Protein AF-A0A0G0D4J1-F1 (afdb_monomer_lite)

Sequence (153 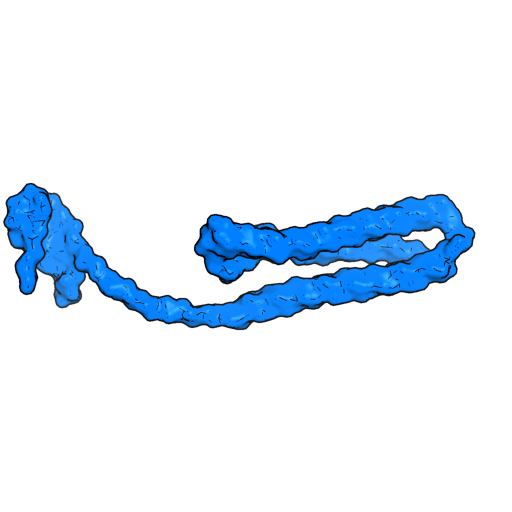aa):
MKVICPKDGEIMHPVDTSQQNYQCFICHSSWSRPQPEKNQKTQYKIGSLHKYTSFVFVVVLSSIFLLSVQMGGLSSFADTQTVEKSIKLSALIVWWLVFMLLFSLPISIYYQMVIKKRSVAHAIKTPWAIGVPLTVIILELLNVLLIFPIIKL

Structure (mmCIF, N/CA/C/O backbone):
data_AF-A0A0G0D4J1-F1
#
_entry.id   AF-A0A0G0D4J1-F1
#
loop_
_atom_site.group_PDB
_atom_site.id
_atom_site.type_symbol
_atom_site.label_atom_id
_atom_site.label_alt_id
_atom_site.label_comp_id
_atom_site.label_asym_id
_atom_site.label_entity_id
_atom_site.label_seq_id
_atom_site.pdbx_PDB_ins_code
_atom_site.Cartn_x
_atom_site.Cartn_y
_atom_site.Cartn_z
_atom_site.occupancy
_atom_site.B_iso_or_equiv
_atom_site.auth_seq_id
_atom_site.auth_comp_id
_atom_site.auth_asym_id
_atom_site.auth_atom_id
_atom_site.pdbx_PDB_model_num
ATOM 1 N N . MET A 1 1 ? -39.880 6.846 40.863 1.00 61.59 1 MET A N 1
ATOM 2 C CA . MET A 1 1 ? -38.569 7.047 41.525 1.00 61.59 1 MET A CA 1
ATOM 3 C C . MET A 1 1 ? -38.335 8.544 41.656 1.00 61.59 1 MET A C 1
ATOM 5 O O . MET A 1 1 ? -38.550 9.236 40.671 1.00 61.59 1 MET A O 1
ATOM 9 N N . LYS A 1 2 ? -37.972 9.041 42.845 1.00 73.50 2 LYS A N 1
ATOM 10 C CA . LYS A 1 2 ? -37.597 10.450 43.061 1.00 73.50 2 LYS A CA 1
ATOM 11 C C . LYS A 1 2 ? -36.078 10.571 42.872 1.00 73.50 2 LYS A C 1
ATOM 13 O O . LYS A 1 2 ? -35.356 9.745 43.422 1.00 73.50 2 LYS A O 1
ATOM 18 N N . VAL A 1 3 ? -35.613 11.525 42.066 1.00 76.00 3 VAL A N 1
ATOM 19 C CA . VAL A 1 3 ? -34.177 11.797 41.863 1.00 76.00 3 VAL A CA 1
ATOM 20 C C . VAL A 1 3 ? -33.755 12.835 42.897 1.00 76.00 3 VAL A C 1
ATOM 22 O O . VAL A 1 3 ? -34.417 13.861 43.018 1.00 76.00 3 VAL A O 1
ATOM 25 N N . ILE A 1 4 ? -32.701 12.552 43.660 1.00 82.75 4 ILE A N 1
ATOM 26 C CA . ILE A 1 4 ? -32.228 13.407 44.755 1.00 82.75 4 ILE A CA 1
ATOM 27 C C . ILE A 1 4 ? -30.893 14.032 44.353 1.00 82.75 4 ILE A C 1
ATOM 29 O O . ILE A 1 4 ? -30.017 13.342 43.827 1.00 82.75 4 ILE A O 1
ATOM 33 N N . CYS A 1 5 ? -30.738 15.332 44.592 1.00 80.12 5 CYS A N 1
ATOM 34 C CA . CYS A 1 5 ? -29.502 16.048 44.327 1.00 80.12 5 CYS A CA 1
ATOM 35 C C . CYS A 1 5 ? -28.407 15.583 45.305 1.00 80.12 5 CYS A C 1
ATOM 37 O O . CYS A 1 5 ? -28.611 15.652 46.516 1.00 80.12 5 CYS A O 1
ATOM 39 N N . PRO A 1 6 ? -27.220 15.169 44.825 1.00 80.00 6 PRO A N 1
ATOM 40 C CA . PRO A 1 6 ? -26.145 14.695 45.698 1.00 80.00 6 PRO A CA 1
ATOM 41 C C . PRO A 1 6 ? -25.486 15.806 46.526 1.00 80.00 6 PRO A C 1
ATOM 43 O O . PRO A 1 6 ? -24.740 15.501 47.450 1.00 80.00 6 PRO A O 1
ATOM 46 N N . LYS A 1 7 ? -25.715 17.081 46.182 1.00 79.06 7 LYS A N 1
ATOM 47 C CA . LYS A 1 7 ? -25.130 18.226 46.893 1.00 79.06 7 LYS A CA 1
ATOM 48 C C . LYS A 1 7 ? -25.985 18.675 48.072 1.00 79.06 7 LYS A C 1
ATOM 50 O O . LYS A 1 7 ? -25.461 18.830 49.165 1.00 79.06 7 LYS A O 1
ATOM 55 N N . ASP A 1 8 ? -27.286 18.832 47.839 1.00 83.31 8 ASP A N 1
ATOM 56 C CA . ASP A 1 8 ? -28.178 19.488 48.804 1.00 83.31 8 ASP A CA 1
ATOM 57 C C . ASP A 1 8 ? -29.247 18.542 49.371 1.00 83.31 8 ASP A C 1
ATOM 59 O O . ASP A 1 8 ? -30.004 18.928 50.252 1.00 83.31 8 ASP A O 1
ATOM 63 N N . GLY A 1 9 ? -29.355 17.307 48.864 1.00 81.12 9 GLY A N 1
ATOM 64 C CA . GLY A 1 9 ? -30.360 16.337 49.319 1.00 81.12 9 GLY A CA 1
ATOM 65 C C . GLY A 1 9 ? -31.794 16.629 48.859 1.00 81.12 9 GLY A C 1
ATOM 66 O O . GLY A 1 9 ? -32.706 15.875 49.193 1.00 81.12 9 GLY A O 1
ATOM 67 N N . GLU A 1 10 ? -31.998 17.681 48.065 1.00 83.62 10 GLU A N 1
ATOM 68 C CA . GLU A 1 10 ? -33.307 18.077 47.546 1.00 83.62 10 GLU A CA 1
ATOM 69 C C . GLU A 1 10 ? -33.777 17.251 46.346 1.00 83.62 10 GLU A C 1
ATOM 71 O O . GLU A 1 10 ? -32.981 16.679 45.591 1.00 83.62 10 GLU A O 1
ATOM 76 N N . ILE A 1 11 ? -35.096 17.215 46.139 1.00 84.12 11 ILE A N 1
ATOM 77 C CA . ILE A 1 11 ? -35.706 16.499 45.012 1.00 84.12 11 ILE A CA 1
ATOM 78 C C . ILE A 1 11 ? -35.459 17.289 43.718 1.00 84.12 11 ILE A C 1
ATOM 80 O O . ILE A 1 11 ? -35.837 18.451 43.595 1.00 84.12 11 ILE A O 1
ATOM 84 N N . MET A 1 12 ? -34.844 16.649 42.722 1.00 83.44 12 MET A N 1
ATOM 85 C CA . MET A 1 12 ? -34.603 17.262 41.415 1.00 83.44 12 MET A CA 1
ATOM 86 C C . MET A 1 12 ? -35.857 17.193 40.539 1.00 83.44 12 MET A C 1
ATOM 88 O O . MET A 1 12 ? -36.529 16.157 40.468 1.00 83.44 12 MET A O 1
ATOM 92 N N . HIS A 1 13 ? -36.136 18.278 39.818 1.00 82.19 13 HIS A N 1
ATOM 93 C CA . HIS A 1 13 ? -37.297 18.387 38.938 1.00 82.19 13 HIS A CA 1
ATOM 94 C C . HIS A 1 13 ? -36.912 18.122 37.477 1.00 82.19 13 HIS A C 1
ATOM 96 O O . HIS A 1 13 ? -35.834 18.541 37.050 1.00 82.19 13 HIS A O 1
ATOM 102 N N . PRO A 1 14 ? -37.753 17.414 36.699 1.00 81.94 14 PRO A N 1
ATOM 103 C CA . PRO A 1 14 ? -37.494 17.192 35.283 1.00 81.94 14 PRO A CA 1
ATOM 104 C C . PRO A 1 14 ? -37.592 18.514 34.515 1.00 81.94 14 PRO A C 1
ATOM 106 O O . PRO A 1 14 ? -38.555 19.258 34.683 1.00 81.94 14 PRO A O 1
ATOM 109 N N . VAL A 1 15 ? -36.598 18.786 33.671 1.00 79.12 15 VAL A N 1
ATOM 110 C CA . VAL A 1 15 ? -36.546 19.995 32.830 1.00 79.12 15 VAL A CA 1
ATOM 111 C C . VAL A 1 15 ? -37.326 19.792 31.531 1.00 79.12 15 VAL A C 1
ATOM 113 O O . VAL A 1 15 ? -37.958 20.717 31.035 1.00 79.12 15 VAL A O 1
ATOM 116 N N . ASP A 1 16 ? -37.337 18.559 31.021 1.00 74.31 16 ASP A N 1
ATOM 117 C CA . ASP A 1 16 ? -37.975 18.201 29.757 1.00 74.31 16 ASP A CA 1
ATOM 118 C C . ASP A 1 16 ? -39.086 17.165 29.960 1.00 74.31 16 ASP A C 1
ATOM 120 O O . ASP A 1 16 ? -38.998 16.275 30.815 1.00 74.31 16 ASP A O 1
ATOM 124 N N . THR A 1 17 ? -40.098 17.199 29.088 1.00 67.25 17 THR A N 1
ATOM 125 C CA . THR A 1 17 ? -41.172 16.187 29.004 1.00 67.25 17 THR A CA 1
ATOM 126 C C . THR A 1 17 ? -40.651 14.768 28.769 1.00 67.25 17 THR A C 1
ATOM 128 O O . THR A 1 17 ? -41.339 13.798 29.079 1.00 67.25 17 THR A O 1
ATOM 131 N N . SER A 1 18 ? -39.417 14.632 28.276 1.00 66.44 18 SER A N 1
ATOM 132 C CA . SER A 1 18 ? -38.724 13.353 28.108 1.00 66.44 18 SER A CA 1
ATOM 133 C C . SER A 1 18 ? -38.296 12.700 29.432 1.00 66.44 18 SER A C 1
ATOM 135 O O . SER A 1 18 ? -37.894 11.537 29.418 1.00 66.44 18 SER A O 1
ATOM 137 N N . GLN A 1 19 ? -38.356 13.423 30.563 1.00 71.44 19 GLN A N 1
ATOM 138 C CA . GLN A 1 19 ? -37.871 12.990 31.885 1.00 71.44 19 GLN A CA 1
ATOM 139 C C . GLN A 1 19 ? -36.420 12.462 31.872 1.00 71.44 19 GLN A C 1
ATOM 141 O O . GLN A 1 19 ? -36.042 11.626 32.694 1.00 71.44 19 GLN A O 1
ATOM 146 N N . GLN A 1 20 ? -35.595 12.913 30.920 1.00 75.44 20 GLN A N 1
ATOM 147 C CA . GLN A 1 20 ? -34.190 12.497 30.816 1.00 75.44 20 GLN A CA 1
ATOM 148 C C . GLN A 1 20 ? -33.245 13.439 31.559 1.00 75.44 20 GLN A C 1
ATOM 150 O O . GLN A 1 20 ? -32.222 12.987 32.070 1.00 75.44 20 GLN A O 1
ATOM 155 N N . ASN A 1 21 ? -33.615 14.715 31.650 1.00 80.69 21 ASN A N 1
ATOM 156 C CA . ASN A 1 21 ? -32.832 15.763 32.286 1.00 80.69 21 ASN A CA 1
ATOM 157 C C . ASN A 1 21 ? -33.548 16.253 33.539 1.00 80.69 21 ASN A C 1
ATOM 159 O O . ASN A 1 21 ? -34.729 16.602 33.488 1.00 80.69 21 ASN A O 1
ATOM 163 N N . TYR A 1 22 ? -32.819 16.297 34.646 1.00 82.44 22 TYR A N 1
ATOM 164 C CA . TYR A 1 22 ? -33.284 16.793 35.931 1.00 82.44 22 TYR A CA 1
ATOM 165 C C . TYR A 1 22 ? -32.403 17.954 36.373 1.00 82.44 22 TYR A C 1
ATOM 167 O O . TYR A 1 22 ? -31.186 17.921 36.180 1.00 82.44 22 TYR A O 1
ATOM 175 N N . GLN A 1 23 ? -33.003 18.961 36.994 1.00 83.88 23 GLN A N 1
ATOM 176 C CA . GLN A 1 23 ? -32.283 20.100 37.546 1.00 83.88 23 GLN A CA 1
ATOM 177 C C . GLN A 1 23 ? -32.671 20.314 39.008 1.00 83.88 23 GLN A C 1
ATOM 179 O O . GLN A 1 23 ? -33.839 20.196 39.388 1.00 83.88 23 GLN A O 1
ATOM 184 N N . CYS A 1 24 ? -31.670 20.594 39.841 1.00 82.69 24 CYS A N 1
ATOM 185 C CA . CYS A 1 24 ? -31.889 21.026 41.216 1.00 82.69 24 CYS A CA 1
ATOM 186 C C . CYS A 1 24 ? -32.275 22.509 41.229 1.00 82.69 24 CYS A C 1
ATOM 188 O O . CYS A 1 24 ? -31.611 23.316 40.583 1.00 82.69 24 CYS A O 1
ATOM 190 N N . PHE A 1 25 ? -33.312 22.877 41.980 1.00 80.12 25 PHE A N 1
ATOM 191 C CA . PHE A 1 25 ? -33.742 24.273 42.091 1.00 80.12 25 PHE A CA 1
ATOM 192 C C . PHE A 1 25 ? -32.773 25.131 42.923 1.00 80.12 25 PHE A C 1
ATOM 194 O O . PHE A 1 25 ? -32.639 26.317 42.657 1.00 80.12 25 PHE A O 1
ATOM 201 N N . ILE A 1 26 ? -32.072 24.533 43.897 1.00 80.81 26 ILE A N 1
ATOM 202 C CA . ILE A 1 26 ? -31.188 25.262 44.821 1.00 80.81 26 ILE A CA 1
ATOM 203 C C . ILE A 1 26 ? -29.811 25.508 44.198 1.00 80.81 26 ILE A C 1
ATOM 205 O O . ILE A 1 26 ? -29.399 26.649 44.019 1.00 80.81 26 ILE A O 1
ATOM 209 N N . CYS A 1 27 ? -29.083 24.447 43.842 1.00 83.06 27 CYS A N 1
ATOM 210 C CA . CYS A 1 27 ? -27.725 24.586 43.308 1.00 83.06 27 CYS A CA 1
ATOM 211 C C . CYS A 1 27 ? -27.650 24.668 41.779 1.00 83.06 27 CYS A C 1
ATOM 213 O O . CYS A 1 27 ? -26.547 24.679 41.230 1.00 83.06 27 CYS A O 1
ATOM 215 N N . HIS A 1 28 ? -28.790 24.640 41.081 1.00 81.56 28 HIS A N 1
ATOM 216 C CA . HIS A 1 28 ? -28.881 24.613 39.615 1.00 81.56 28 HIS A CA 1
ATOM 217 C C . HIS A 1 28 ? -28.112 23.477 38.924 1.00 81.56 28 HIS A C 1
ATOM 219 O O . HIS A 1 28 ? -27.972 23.487 37.700 1.00 81.56 28 HIS A O 1
ATOM 225 N N . SER A 1 29 ? -27.644 22.472 39.673 1.00 79.19 29 SER A N 1
ATOM 226 C CA . SER A 1 29 ? -26.944 21.327 39.098 1.00 79.19 29 SER A CA 1
ATOM 227 C C . SER A 1 29 ? -27.882 20.517 38.208 1.00 79.19 29 SER A C 1
ATOM 229 O O . SER A 1 29 ? -29.028 20.241 38.575 1.00 79.19 29 SER A O 1
ATOM 231 N N . SER A 1 30 ? -27.389 20.150 37.028 1.00 79.94 30 SER A N 1
ATOM 232 C CA . SER A 1 30 ? -28.092 19.289 36.089 1.00 79.94 30 SER A CA 1
ATOM 233 C C . SER A 1 30 ? -27.592 17.854 36.211 1.00 79.94 30 SER A C 1
ATOM 235 O O . SER A 1 30 ? -26.401 17.587 36.377 1.00 79.94 30 SER A O 1
ATOM 237 N N . TRP A 1 31 ? -28.527 16.917 36.137 1.00 78.00 31 TRP A N 1
ATOM 238 C CA . TRP A 1 31 ? -28.254 15.492 36.087 1.00 78.00 31 TRP A CA 1
ATOM 239 C C . TRP A 1 31 ? -29.068 14.887 34.951 1.00 78.00 31 TRP A C 1
ATOM 241 O O . TRP A 1 31 ? -30.286 15.060 34.890 1.00 78.00 31 TRP A O 1
ATOM 251 N N . SER A 1 32 ? -28.399 14.186 34.042 1.00 78.31 32 SER A N 1
ATOM 252 C CA . SER A 1 32 ? -29.053 13.449 32.969 1.00 78.31 32 SER A CA 1
ATOM 253 C C . SER A 1 32 ? -28.974 11.958 33.254 1.00 78.31 32 SER A C 1
ATOM 255 O O . SER A 1 32 ? -27.932 11.425 33.649 1.00 78.31 32 SER A O 1
ATOM 257 N N . ARG A 1 33 ? -30.096 11.263 33.070 1.00 73.44 33 ARG A N 1
ATOM 258 C CA . ARG A 1 33 ? -30.110 9.808 33.191 1.00 73.44 33 ARG A CA 1
ATOM 259 C C . ARG A 1 33 ? -29.214 9.243 32.085 1.00 73.44 33 ARG A C 1
ATOM 261 O O . ARG A 1 33 ? -29.441 9.598 30.926 1.00 73.44 33 ARG A O 1
ATOM 268 N N . PRO A 1 34 ? -28.239 8.366 32.390 1.00 64.00 34 PRO A N 1
ATOM 269 C CA . PRO A 1 34 ? -27.480 7.696 31.346 1.00 64.00 34 PRO A CA 1
ATOM 270 C C . PRO A 1 34 ? -28.482 6.955 30.463 1.00 64.00 34 PRO A C 1
ATOM 272 O O . PRO A 1 34 ? -29.197 6.066 30.936 1.00 64.00 34 PRO A O 1
ATOM 275 N N . GLN A 1 35 ? -28.607 7.377 29.201 1.00 59.81 35 GLN A N 1
ATOM 276 C CA . GLN A 1 35 ? -29.378 6.602 28.243 1.00 59.81 35 GLN A CA 1
ATOM 277 C C . GLN A 1 35 ? -28.742 5.210 28.207 1.00 59.81 35 GLN A C 1
ATOM 279 O O . GLN A 1 35 ? -27.512 5.130 28.127 1.00 59.81 35 GLN A O 1
ATOM 284 N N . PRO A 1 36 ? -29.528 4.118 28.264 1.00 54.78 36 PRO A N 1
ATOM 285 C CA . PRO A 1 36 ? -28.992 2.839 27.839 1.00 54.78 36 PRO A CA 1
ATOM 286 C C . PRO A 1 36 ? -28.489 3.089 26.426 1.00 54.78 36 PRO A C 1
ATOM 288 O O . PRO A 1 36 ? -29.283 3.520 25.584 1.00 54.78 36 PRO A O 1
ATOM 291 N N . GLU A 1 37 ? -27.176 2.946 26.216 1.00 48.97 37 GLU A N 1
ATOM 292 C CA . GLU A 1 37 ? -26.556 3.080 24.906 1.00 48.97 37 GLU A CA 1
ATOM 293 C C . GLU A 1 37 ? -27.476 2.357 23.938 1.00 48.97 37 GLU A C 1
ATOM 295 O O . GLU A 1 37 ? -27.639 1.133 23.998 1.00 48.97 37 GLU A O 1
ATOM 300 N N . LYS A 1 38 ? -28.172 3.124 23.088 1.00 44.78 38 LYS A N 1
ATOM 301 C CA . LYS A 1 38 ? -28.800 2.534 21.922 1.00 44.78 38 LYS A CA 1
ATOM 302 C C . LYS A 1 38 ? -27.642 1.813 21.278 1.00 44.78 38 LYS A C 1
ATOM 304 O O . LYS A 1 38 ? -26.709 2.477 20.834 1.00 44.78 38 LYS A O 1
ATOM 309 N N . ASN A 1 39 ? -27.706 0.483 21.293 1.00 44.69 39 ASN A N 1
ATOM 310 C CA . ASN A 1 39 ? -26.919 -0.393 20.456 1.00 44.69 39 ASN A CA 1
ATOM 311 C C . ASN A 1 39 ? -27.089 0.139 19.033 1.00 44.69 39 ASN A C 1
ATOM 313 O O . ASN A 1 39 ? -27.965 -0.300 18.284 1.00 44.69 39 ASN A O 1
ATOM 317 N N . GLN A 1 40 ? -26.286 1.138 18.667 1.00 39.50 40 GLN A N 1
ATOM 318 C CA . GLN A 1 40 ? -25.994 1.479 17.303 1.00 39.50 40 GLN A CA 1
ATOM 319 C C . GLN A 1 40 ? -25.260 0.241 16.837 1.00 39.50 40 GLN A C 1
ATOM 321 O O . GLN A 1 40 ? -24.042 0.130 16.966 1.00 39.50 40 GLN A O 1
ATOM 326 N N . LYS A 1 41 ? -26.048 -0.735 16.365 1.00 39.09 41 LYS A N 1
ATOM 327 C CA . LYS A 1 41 ? -25.599 -1.744 15.427 1.00 39.09 41 LYS A CA 1
ATOM 328 C C . LYS A 1 41 ? -24.853 -0.940 14.388 1.00 39.09 41 LYS A C 1
ATOM 330 O O . LYS A 1 41 ? -25.459 -0.252 13.567 1.00 39.09 41 LYS A O 1
ATOM 335 N N . THR A 1 42 ? -23.537 -0.935 14.526 1.00 41.84 42 THR A N 1
ATOM 336 C CA . THR A 1 42 ? -22.620 -0.356 13.575 1.00 41.84 42 THR A CA 1
ATOM 337 C C . THR A 1 42 ? -22.940 -1.142 12.322 1.00 41.84 42 THR A C 1
ATOM 339 O O . THR A 1 42 ? -22.572 -2.308 12.205 1.00 41.84 42 THR A O 1
ATOM 342 N N . GLN A 1 43 ? -23.741 -0.562 11.427 1.00 40.34 43 GLN A N 1
ATOM 343 C CA . GLN A 1 43 ? -23.826 -1.044 10.065 1.00 40.34 43 GLN A CA 1
ATOM 344 C C . GLN A 1 43 ? -22.413 -0.866 9.530 1.00 40.34 43 GLN A C 1
ATOM 346 O O . GLN A 1 43 ? -22.006 0.215 9.101 1.00 40.34 43 GLN A O 1
ATOM 351 N N . TYR A 1 44 ? -21.617 -1.918 9.694 1.00 45.28 44 TYR A N 1
ATOM 352 C CA . TYR A 1 44 ? -20.288 -2.011 9.150 1.00 45.28 44 TYR A CA 1
ATOM 353 C C . TYR A 1 44 ? -20.433 -1.699 7.665 1.00 45.28 44 TYR A C 1
ATOM 355 O O . TYR A 1 44 ? -21.141 -2.394 6.936 1.00 45.28 44 TYR A O 1
ATOM 363 N N . LYS A 1 45 ? -19.756 -0.644 7.205 1.00 52.09 45 LYS A N 1
ATOM 364 C CA . LYS A 1 45 ? -19.483 -0.447 5.782 1.00 52.09 45 LYS A CA 1
ATOM 365 C C . LYS A 1 45 ? -18.533 -1.568 5.341 1.00 52.09 45 LYS A C 1
ATOM 367 O O . LYS A 1 45 ? -17.355 -1.321 5.108 1.00 52.09 45 LYS A O 1
ATOM 372 N N . ILE A 1 46 ? -19.034 -2.800 5.240 1.00 53.09 46 ILE A N 1
ATOM 373 C CA . ILE A 1 46 ? -18.317 -3.987 4.741 1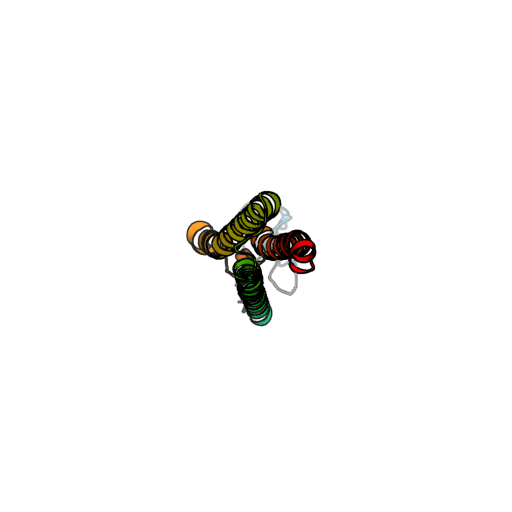.00 53.09 46 ILE A CA 1
ATOM 374 C C . ILE A 1 46 ? -17.713 -3.674 3.362 1.00 53.09 46 ILE A C 1
ATOM 376 O O . ILE A 1 46 ? -16.583 -4.053 3.065 1.00 53.09 46 ILE A O 1
ATOM 380 N N . GLY A 1 47 ? -18.402 -2.837 2.575 1.00 60.19 47 GLY A N 1
ATOM 381 C CA . GLY A 1 47 ? -17.901 -2.331 1.301 1.00 60.19 47 GLY A CA 1
ATOM 382 C C . GLY A 1 47 ? -16.615 -1.497 1.385 1.00 60.19 47 GLY A C 1
ATOM 383 O O . GLY A 1 47 ? -15.877 -1.466 0.411 1.00 60.19 47 GLY A O 1
ATOM 384 N N . SER A 1 48 ? -16.295 -0.833 2.504 1.00 63.84 48 SER A N 1
ATOM 385 C CA . SER A 1 48 ? -15.055 -0.043 2.619 1.00 63.84 48 SER A CA 1
ATOM 386 C C . SER A 1 48 ? -13.836 -0.919 2.910 1.00 63.84 48 SER A C 1
ATOM 388 O O . SER A 1 48 ? -12.765 -0.644 2.376 1.00 63.84 48 SER A O 1
ATOM 390 N N . LEU A 1 49 ? -13.998 -1.970 3.719 1.00 70.19 49 LEU A N 1
ATOM 391 C CA . LEU A 1 49 ? -12.934 -2.934 3.998 1.00 70.19 49 LEU A CA 1
ATOM 392 C C . LEU A 1 49 ? -12.604 -3.735 2.738 1.00 70.19 49 LEU A C 1
ATOM 394 O O . LEU A 1 49 ? -11.454 -3.773 2.320 1.00 70.19 49 LEU A O 1
ATOM 398 N N . HIS A 1 50 ? -13.632 -4.286 2.084 1.00 74.69 50 HIS A N 1
ATOM 399 C CA . HIS A 1 50 ? -13.470 -5.057 0.854 1.00 74.69 50 HIS A CA 1
ATOM 400 C C . HIS A 1 50 ? -12.786 -4.245 -0.253 1.00 74.69 50 HIS A C 1
ATOM 402 O O . HIS A 1 50 ? -11.876 -4.743 -0.911 1.00 74.69 50 HIS A O 1
ATOM 408 N N . LYS A 1 51 ? -13.175 -2.974 -0.434 1.00 79.31 51 LYS A N 1
ATOM 409 C CA . LYS A 1 51 ? -12.524 -2.065 -1.392 1.00 79.31 51 LYS A CA 1
ATOM 410 C C . LYS A 1 51 ? -11.052 -1.833 -1.059 1.00 79.31 51 LYS A C 1
ATOM 412 O O . LYS A 1 51 ? -10.230 -1.886 -1.964 1.00 79.31 51 LYS A O 1
ATOM 417 N N . TYR A 1 52 ? -10.715 -1.611 0.214 1.00 79.69 52 TYR A N 1
ATOM 418 C CA . TYR A 1 52 ? -9.326 -1.418 0.632 1.00 79.69 52 TYR A CA 1
ATOM 419 C C . TYR A 1 52 ? -8.483 -2.674 0.397 1.00 79.69 52 TYR A C 1
ATOM 421 O O . TYR A 1 52 ? -7.424 -2.592 -0.216 1.00 79.69 52 TYR A O 1
ATOM 429 N N . THR A 1 53 ? -8.971 -3.844 0.810 1.00 78.44 53 THR A N 1
ATOM 430 C CA . THR A 1 53 ? -8.261 -5.111 0.597 1.00 78.44 53 THR A CA 1
ATOM 431 C C . THR A 1 53 ? -8.107 -5.420 -0.888 1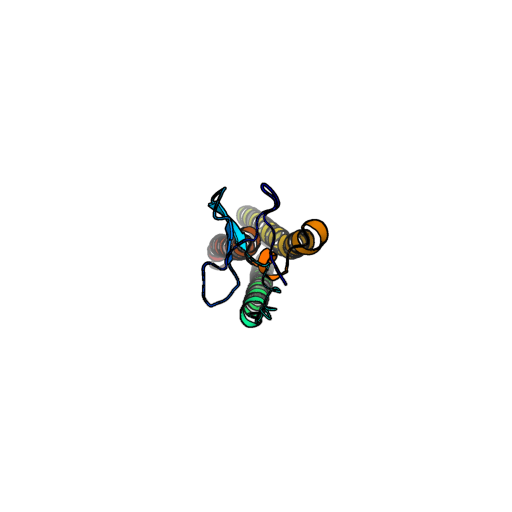.00 78.44 53 THR A C 1
ATOM 433 O O . THR A 1 53 ? -7.020 -5.796 -1.310 1.00 78.44 53 THR A O 1
ATOM 436 N N . SER A 1 54 ? -9.151 -5.191 -1.692 1.00 82.56 54 SER A N 1
ATOM 437 C CA . SER A 1 54 ? -9.081 -5.347 -3.152 1.00 82.56 54 SER A CA 1
ATOM 438 C C . SER A 1 54 ? -8.046 -4.402 -3.761 1.00 82.56 54 SER A C 1
ATOM 440 O O . SER A 1 54 ? -7.271 -4.815 -4.612 1.00 82.56 54 SER A O 1
ATOM 442 N N . PHE A 1 55 ? -7.987 -3.150 -3.303 1.00 83.06 55 PHE A N 1
ATOM 443 C CA . PHE A 1 55 ? -7.008 -2.176 -3.778 1.00 83.06 55 PHE A CA 1
ATOM 444 C C . PHE A 1 55 ? -5.572 -2.580 -3.430 1.00 83.06 55 PHE A C 1
ATOM 446 O O . PHE A 1 55 ? -4.731 -2.639 -4.321 1.00 83.06 55 PHE A O 1
ATOM 453 N N . VAL A 1 56 ? -5.295 -2.926 -2.168 1.00 82.81 56 VAL A N 1
ATOM 454 C CA . VAL A 1 56 ? -3.966 -3.408 -1.752 1.00 82.81 56 VAL A CA 1
ATOM 455 C C . VAL A 1 56 ? -3.581 -4.664 -2.534 1.00 82.81 56 VAL A C 1
ATOM 457 O O . VAL A 1 56 ? -2.451 -4.772 -2.996 1.00 82.81 56 VAL A O 1
ATOM 460 N N . PHE A 1 57 ? -4.525 -5.582 -2.746 1.00 84.94 57 PHE A N 1
ATOM 461 C CA . PHE A 1 57 ? -4.300 -6.791 -3.533 1.00 84.94 57 PHE A CA 1
ATOM 462 C C . PHE A 1 57 ? -3.945 -6.480 -4.995 1.00 84.94 57 PHE A C 1
ATOM 464 O O . PHE A 1 57 ? -2.972 -7.022 -5.514 1.00 84.94 57 PHE A O 1
ATOM 471 N N . VAL A 1 58 ? -4.672 -5.562 -5.640 1.00 86.31 58 VAL A N 1
ATOM 472 C CA . VAL A 1 58 ? -4.362 -5.100 -7.004 1.00 86.31 58 VAL A CA 1
ATOM 473 C C . VAL A 1 58 ? -2.981 -4.453 -7.067 1.00 86.31 58 VAL A C 1
ATOM 475 O O . VAL A 1 58 ? -2.240 -4.731 -8.006 1.00 86.31 58 VAL A O 1
ATOM 478 N N . VAL A 1 59 ? -2.607 -3.638 -6.076 1.00 84.38 59 VAL A N 1
ATOM 479 C CA . VAL A 1 59 ? -1.270 -3.025 -6.010 1.00 84.38 59 VAL A CA 1
ATOM 480 C C . VAL A 1 59 ? -0.191 -4.105 -5.917 1.00 84.38 59 VAL A C 1
ATOM 482 O O . VAL A 1 59 ? 0.744 -4.086 -6.710 1.00 84.38 59 VAL A O 1
ATOM 485 N N . VAL A 1 60 ? -0.354 -5.093 -5.031 1.00 82.19 60 VAL A N 1
ATOM 486 C CA . VAL A 1 60 ? 0.595 -6.212 -4.885 1.00 82.19 60 VAL A CA 1
ATOM 487 C C . VAL A 1 60 ? 0.736 -6.996 -6.192 1.00 82.19 60 VAL A C 1
ATOM 489 O O . VAL A 1 60 ? 1.854 -7.233 -6.647 1.00 82.19 60 VAL A O 1
ATOM 492 N N . LEU A 1 61 ? -0.378 -7.377 -6.824 1.00 85.12 61 LEU A N 1
ATOM 493 C CA . LEU A 1 61 ? -0.345 -8.101 -8.097 1.00 85.12 61 LEU A CA 1
ATOM 494 C C . LEU A 1 61 ? 0.298 -7.276 -9.215 1.00 85.12 61 LEU A C 1
ATOM 496 O O . LEU A 1 61 ? 1.073 -7.818 -10.000 1.00 85.12 61 LEU A O 1
ATOM 500 N N . SER A 1 62 ? 0.008 -5.975 -9.271 1.00 82.19 62 SER A N 1
ATOM 501 C CA . SER A 1 62 ? 0.593 -5.075 -10.269 1.00 82.19 62 SER A CA 1
ATOM 502 C C . SER A 1 62 ? 2.106 -4.956 -10.083 1.00 82.19 62 SER A C 1
ATOM 504 O O . SER A 1 62 ? 2.838 -5.070 -11.061 1.00 82.19 62 SER A O 1
ATOM 506 N N . SER A 1 63 ? 2.586 -4.825 -8.843 1.00 80.19 63 SER A N 1
ATOM 507 C CA . SER A 1 63 ? 4.020 -4.825 -8.516 1.00 80.19 63 SER A CA 1
ATOM 508 C C . SER A 1 63 ? 4.725 -6.125 -8.913 1.00 80.19 63 SER A C 1
ATOM 510 O O . SER A 1 63 ? 5.831 -6.099 -9.452 1.00 80.19 63 SER A O 1
ATOM 512 N N . ILE A 1 64 ? 4.090 -7.282 -8.691 1.00 80.25 64 ILE A N 1
ATOM 513 C CA . ILE A 1 64 ? 4.645 -8.585 -9.098 1.00 80.25 64 ILE A CA 1
ATOM 514 C C . ILE A 1 64 ? 4.690 -8.702 -10.626 1.00 80.25 64 ILE A C 1
ATOM 516 O O . ILE A 1 64 ? 5.685 -9.168 -11.187 1.00 80.25 64 ILE A O 1
ATOM 520 N N . PHE A 1 65 ? 3.633 -8.266 -11.314 1.00 81.88 65 PHE A N 1
ATOM 521 C CA . PHE A 1 65 ? 3.584 -8.272 -12.773 1.00 81.88 65 PHE A CA 1
ATOM 522 C C . PHE A 1 65 ? 4.668 -7.368 -13.374 1.00 81.88 65 PHE A C 1
ATOM 524 O O . PHE A 1 65 ? 5.420 -7.812 -14.240 1.00 81.88 65 PHE A O 1
ATOM 531 N N . LEU A 1 66 ? 4.799 -6.135 -12.873 1.00 77.44 66 LEU A N 1
ATOM 532 C CA . LEU A 1 66 ? 5.822 -5.185 -13.315 1.00 77.44 66 LEU A CA 1
ATOM 533 C C . LEU A 1 66 ? 7.234 -5.725 -13.095 1.00 77.44 66 LEU A C 1
ATOM 535 O O . LEU A 1 66 ? 8.047 -5.658 -14.017 1.00 77.44 66 LEU A O 1
ATOM 539 N N . LEU A 1 67 ? 7.507 -6.340 -11.940 1.00 73.75 67 LEU A N 1
ATOM 540 C CA . LEU A 1 67 ? 8.786 -7.013 -11.715 1.00 73.75 67 LEU A CA 1
ATOM 541 C C . LEU A 1 67 ? 9.030 -8.111 -12.746 1.00 73.75 67 LEU A C 1
ATOM 543 O O . LEU A 1 67 ? 10.128 -8.215 -13.282 1.00 73.75 67 LEU A O 1
ATOM 547 N N . SER A 1 68 ? 8.023 -8.940 -13.009 1.00 73.62 68 SER A N 1
ATOM 548 C CA . SER A 1 68 ? 8.157 -10.075 -13.928 1.00 73.62 68 SER A CA 1
ATOM 549 C C . SER A 1 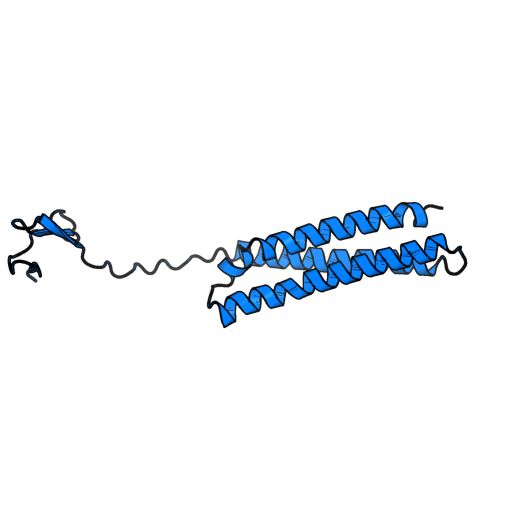68 ? 8.498 -9.602 -15.344 1.00 73.62 68 SER A C 1
ATOM 551 O O . SER A 1 68 ? 9.378 -10.169 -15.990 1.00 73.62 68 SER A O 1
ATOM 553 N N . VAL A 1 69 ? 7.862 -8.516 -15.797 1.00 73.12 69 VAL A N 1
ATOM 554 C CA . VAL A 1 69 ? 8.163 -7.864 -17.083 1.00 73.12 69 VAL A CA 1
ATOM 555 C C . VAL A 1 69 ? 9.574 -7.278 -17.090 1.00 73.12 69 VAL A C 1
ATOM 557 O O . VAL A 1 69 ? 10.314 -7.474 -18.053 1.00 73.12 69 VAL A O 1
ATOM 560 N N . GLN A 1 70 ? 9.973 -6.592 -16.017 1.00 68.88 70 GLN A N 1
ATOM 561 C CA . GLN A 1 70 ? 11.311 -6.012 -15.898 1.00 68.88 70 GLN A CA 1
ATOM 562 C C . GLN A 1 70 ? 12.388 -7.103 -15.898 1.00 68.88 70 GLN A C 1
ATOM 564 O O . GLN A 1 70 ? 13.333 -7.014 -16.671 1.00 68.88 70 GLN A O 1
ATOM 569 N N . MET A 1 71 ? 12.230 -8.173 -15.118 1.00 65.06 71 MET A N 1
ATOM 570 C CA . MET A 1 71 ? 13.163 -9.305 -15.094 1.00 65.06 71 MET A CA 1
ATOM 571 C C . MET A 1 71 ? 13.235 -10.035 -16.441 1.00 65.06 71 MET A C 1
ATOM 573 O O . MET A 1 71 ? 14.337 -10.342 -16.894 1.00 65.06 71 MET A O 1
ATOM 577 N N . GLY A 1 72 ? 12.096 -10.258 -17.108 1.00 58.41 72 GLY A N 1
ATOM 578 C CA . GLY A 1 72 ? 12.052 -10.872 -18.439 1.00 58.41 72 GLY A CA 1
ATOM 579 C C . GLY A 1 72 ? 12.760 -10.031 -19.508 1.00 58.41 72 GLY A C 1
ATOM 580 O O . GLY A 1 72 ? 13.521 -10.571 -20.312 1.00 58.41 72 GLY A O 1
ATOM 581 N N . GLY A 1 73 ? 12.595 -8.704 -19.468 1.00 56.78 73 GLY A N 1
ATOM 582 C CA . GLY A 1 73 ? 13.353 -7.780 -20.317 1.00 56.78 73 GLY A CA 1
ATOM 583 C C . GLY A 1 73 ? 14.849 -7.795 -19.995 1.00 56.78 73 GLY A C 1
ATOM 584 O O . GLY A 1 73 ? 15.679 -7.897 -20.889 1.00 56.78 73 GLY A O 1
ATOM 585 N N . LEU A 1 74 ? 15.211 -7.786 -18.712 1.00 52.53 74 LEU A N 1
ATOM 586 C CA . LEU A 1 74 ? 16.595 -7.707 -18.238 1.00 52.53 74 LEU A CA 1
ATOM 587 C C . LEU A 1 74 ? 17.427 -8.974 -18.484 1.00 52.53 74 LEU A C 1
ATOM 589 O O . LEU A 1 74 ? 18.651 -8.853 -18.617 1.00 52.53 74 LEU A O 1
ATOM 593 N N . SER A 1 75 ? 16.791 -10.151 -18.562 1.00 50.34 75 SER A N 1
ATOM 594 C CA . SER A 1 75 ? 17.445 -11.411 -18.952 1.00 50.34 75 SER A CA 1
ATOM 595 C C . SER A 1 75 ? 17.823 -11.472 -20.435 1.00 50.34 75 SER A C 1
ATOM 597 O O . SER A 1 75 ? 18.708 -12.244 -20.792 1.00 50.34 75 SER A O 1
ATOM 599 N N . SER A 1 76 ? 17.209 -10.639 -21.285 1.00 48.44 76 SER A N 1
ATOM 600 C CA . SER A 1 76 ? 17.545 -10.548 -22.713 1.00 48.44 76 SER A CA 1
ATOM 601 C C . SER A 1 76 ? 18.814 -9.723 -22.985 1.00 48.44 76 SER A C 1
ATOM 603 O O . SER A 1 76 ? 19.376 -9.819 -24.070 1.00 48.44 76 SER A O 1
ATOM 605 N N . PHE A 1 77 ? 19.287 -8.946 -22.002 1.00 48.25 77 PHE A N 1
ATOM 606 C CA . PHE A 1 77 ? 20.460 -8.063 -22.095 1.00 48.25 77 PHE A CA 1
ATOM 607 C C . PHE A 1 77 ? 21.604 -8.575 -21.212 1.00 48.25 77 PHE A C 1
ATOM 609 O O . PHE A 1 77 ? 22.080 -7.886 -20.303 1.00 48.25 77 PHE A O 1
ATOM 616 N N . ALA A 1 78 ? 21.995 -9.834 -21.405 1.00 45.59 78 ALA A N 1
ATOM 617 C CA . ALA A 1 78 ? 23.088 -10.449 -20.653 1.00 45.59 78 ALA A CA 1
ATOM 618 C C . ALA A 1 78 ? 24.481 -9.894 -21.027 1.00 45.59 78 ALA A C 1
ATOM 620 O O . ALA A 1 78 ? 25.431 -10.164 -20.297 1.00 45.59 78 ALA A O 1
ATOM 621 N N . ASP A 1 79 ? 24.598 -9.080 -22.086 1.00 45.66 79 ASP A N 1
ATOM 622 C CA . ASP A 1 79 ? 25.895 -8.716 -22.682 1.00 45.66 79 ASP A CA 1
ATOM 623 C C . ASP A 1 79 ? 26.269 -7.223 -22.693 1.00 45.66 79 ASP A C 1
ATOM 625 O O . ASP A 1 79 ? 27.310 -6.857 -23.240 1.00 45.66 79 ASP A O 1
ATOM 629 N N . THR A 1 80 ? 25.508 -6.328 -22.061 1.00 45.97 80 THR A N 1
ATOM 630 C CA . THR A 1 80 ? 25.730 -4.879 -22.231 1.00 45.97 80 THR A CA 1
ATOM 631 C C . THR A 1 80 ? 26.147 -4.132 -20.949 1.00 45.97 80 THR A C 1
ATOM 633 O O . THR A 1 80 ? 25.582 -4.278 -19.872 1.00 45.97 80 THR A O 1
ATOM 636 N N . GLN A 1 81 ? 27.260 -3.398 -21.107 1.00 53.94 81 GLN A N 1
ATOM 637 C CA . GLN A 1 81 ? 27.913 -2.311 -20.349 1.00 53.94 81 GLN A CA 1
ATOM 638 C C . GLN A 1 81 ? 27.531 -1.976 -18.884 1.00 53.94 81 GLN A C 1
ATOM 640 O O . GLN A 1 81 ? 26.399 -2.042 -18.421 1.00 53.94 81 GLN A O 1
ATOM 645 N N . THR A 1 82 ? 28.529 -1.472 -18.147 1.00 57.12 82 THR A N 1
ATOM 646 C CA . THR A 1 82 ? 28.490 -1.032 -16.733 1.00 57.12 82 THR A CA 1
ATOM 647 C C . THR A 1 82 ? 27.316 -0.118 -16.348 1.00 57.12 82 THR A C 1
ATOM 649 O O . THR A 1 82 ? 26.890 -0.151 -15.194 1.00 57.12 82 THR A O 1
ATOM 652 N N . VAL A 1 83 ? 26.765 0.658 -17.286 1.00 54.75 83 VAL A N 1
ATOM 653 C CA . VAL A 1 83 ? 25.604 1.540 -17.064 1.00 54.75 83 VAL A CA 1
ATOM 654 C C . VAL A 1 83 ? 24.315 0.740 -16.841 1.00 54.75 83 VAL A C 1
ATOM 656 O O . VAL A 1 83 ? 23.559 1.051 -15.921 1.00 54.75 83 VAL A O 1
ATOM 659 N N . GLU A 1 84 ? 24.094 -0.347 -17.583 1.00 63.78 84 GLU A N 1
ATOM 660 C CA . GLU A 1 84 ? 22.924 -1.211 -17.388 1.00 63.78 84 GLU A CA 1
ATOM 661 C C . GLU A 1 84 ? 22.966 -1.943 -16.047 1.00 63.78 84 GLU A C 1
ATOM 663 O O . GLU A 1 84 ? 21.933 -2.095 -15.399 1.00 63.78 84 GLU A O 1
ATOM 668 N N . LYS A 1 85 ? 24.150 -2.355 -15.574 1.00 64.81 85 LYS A N 1
ATOM 669 C CA . LYS A 1 85 ? 24.292 -3.005 -14.257 1.00 64.81 85 LYS A CA 1
ATOM 670 C C . LYS A 1 85 ? 23.866 -2.087 -13.110 1.00 64.81 85 LYS A C 1
ATOM 672 O O . LYS A 1 85 ? 23.160 -2.535 -12.209 1.00 64.81 85 LYS A O 1
ATOM 677 N N . SER A 1 86 ? 24.258 -0.814 -13.153 1.00 67.81 86 SER A N 1
ATOM 678 C CA . SER A 1 86 ? 23.886 0.171 -12.128 1.00 67.81 86 SER A CA 1
ATOM 679 C C . SER A 1 86 ? 22.381 0.433 -12.098 1.00 67.81 86 SER A C 1
ATOM 681 O O . SER A 1 86 ? 21.810 0.584 -11.019 1.00 67.81 86 SER A O 1
ATOM 683 N N . ILE A 1 87 ? 21.726 0.432 -13.262 1.00 72.56 87 ILE A N 1
ATOM 684 C CA . ILE A 1 87 ? 20.279 0.659 -13.345 1.00 72.56 87 ILE A CA 1
ATOM 685 C C . ILE A 1 87 ? 19.491 -0.605 -12.967 1.00 72.56 87 ILE A C 1
ATOM 687 O O . ILE A 1 87 ? 18.478 -0.522 -12.278 1.00 72.56 87 ILE A O 1
ATOM 691 N N . LYS A 1 88 ? 20.001 -1.798 -13.300 1.00 70.25 88 LYS A N 1
ATOM 692 C CA . LYS A 1 88 ? 19.480 -3.074 -12.777 1.00 70.25 88 LYS A CA 1
ATOM 693 C C . LYS A 1 88 ? 19.539 -3.114 -11.246 1.00 70.25 88 LYS A C 1
ATOM 695 O O . LYS A 1 88 ? 18.578 -3.528 -10.601 1.00 70.25 88 LYS A O 1
ATOM 700 N N . LEU A 1 89 ? 20.647 -2.659 -10.658 1.00 75.38 89 LEU A N 1
ATOM 701 C CA . LEU A 1 89 ? 20.816 -2.604 -9.206 1.00 75.38 89 LEU A CA 1
ATOM 702 C C . LEU A 1 89 ? 19.852 -1.598 -8.559 1.00 75.38 89 LEU A C 1
ATOM 704 O O . LEU A 1 89 ? 19.210 -1.929 -7.564 1.00 75.38 89 LEU A O 1
ATOM 708 N N . SER A 1 90 ? 19.721 -0.391 -9.120 1.00 79.62 90 SER A N 1
ATOM 709 C CA . SER A 1 90 ? 18.807 0.624 -8.582 1.00 79.62 90 SER A CA 1
ATOM 710 C C . SER A 1 90 ? 17.346 0.177 -8.666 1.00 79.62 90 SER A C 1
ATOM 712 O O . SER A 1 90 ? 16.615 0.325 -7.687 1.00 79.62 90 SER A O 1
ATOM 714 N N . ALA A 1 91 ? 16.947 -0.461 -9.767 1.00 75.00 91 ALA A N 1
ATOM 715 C CA . ALA A 1 91 ? 15.629 -1.065 -9.923 1.00 75.00 91 ALA A CA 1
ATOM 716 C C . ALA A 1 91 ? 15.334 -2.132 -8.861 1.00 75.00 91 ALA A C 1
ATOM 718 O O . ALA A 1 91 ? 14.254 -2.158 -8.269 1.00 75.00 91 ALA A O 1
ATOM 719 N N . LEU A 1 92 ? 16.317 -2.988 -8.573 1.00 78.25 92 LEU A N 1
ATOM 720 C CA . LEU A 1 92 ? 16.196 -4.035 -7.563 1.00 78.25 92 LEU A CA 1
ATOM 721 C C . LEU A 1 92 ? 16.094 -3.453 -6.145 1.00 78.25 92 LEU A C 1
ATOM 723 O O . LEU A 1 92 ? 15.313 -3.952 -5.335 1.00 78.25 92 LEU A O 1
ATOM 727 N N . ILE A 1 93 ? 16.814 -2.363 -5.857 1.00 83.25 93 ILE A N 1
ATOM 728 C CA . ILE A 1 93 ? 16.694 -1.617 -4.593 1.00 83.25 93 ILE A CA 1
ATOM 729 C C . ILE A 1 93 ? 15.294 -1.007 -4.454 1.00 83.25 93 ILE A C 1
ATOM 731 O O . ILE A 1 93 ? 14.675 -1.135 -3.396 1.00 83.25 93 ILE A O 1
ATOM 735 N N . VAL A 1 94 ? 14.769 -0.374 -5.508 1.00 83.06 94 VAL A N 1
ATOM 736 C CA . VAL A 1 94 ? 13.408 0.191 -5.504 1.00 83.06 94 VAL A CA 1
ATOM 737 C C . VAL A 1 94 ? 12.376 -0.906 -5.264 1.00 83.06 94 VAL A C 1
ATOM 739 O O . VAL A 1 94 ? 11.479 -0.737 -4.436 1.00 83.06 94 VAL A O 1
ATOM 742 N N . TRP A 1 95 ? 12.537 -2.057 -5.911 1.00 80.94 95 TRP A N 1
ATOM 743 C CA . TRP A 1 95 ? 11.634 -3.181 -5.712 1.00 80.94 95 TRP A CA 1
ATOM 744 C C . TRP A 1 95 ? 11.708 -3.755 -4.294 1.00 80.94 95 TRP A C 1
ATOM 746 O O . TRP A 1 95 ? 10.684 -4.035 -3.669 1.00 80.94 95 TRP A O 1
ATOM 756 N N . TRP A 1 96 ? 12.914 -3.861 -3.737 1.00 81.81 96 TRP A N 1
ATOM 757 C CA . TRP A 1 96 ? 13.105 -4.266 -2.348 1.00 81.81 96 TRP A CA 1
ATOM 758 C C . TRP A 1 96 ? 12.400 -3.309 -1.372 1.00 81.81 96 TRP A C 1
ATOM 760 O O . TRP A 1 96 ? 11.730 -3.758 -0.440 1.00 81.81 96 TRP A O 1
ATOM 770 N N . LEU A 1 97 ? 12.462 -1.995 -1.621 1.00 85.81 97 LEU A N 1
ATOM 771 C CA . LEU A 1 97 ? 11.729 -0.993 -0.838 1.00 85.81 97 LEU A CA 1
ATOM 772 C C . LEU A 1 97 ? 10.209 -1.149 -0.966 1.00 85.81 97 LEU A C 1
ATOM 774 O O . LEU A 1 97 ? 9.508 -1.087 0.047 1.00 85.81 97 LEU A O 1
ATOM 778 N N . VAL A 1 98 ? 9.698 -1.387 -2.178 1.00 86.12 98 VAL A N 1
ATOM 779 C CA . VAL A 1 98 ? 8.273 -1.674 -2.417 1.00 86.12 98 VAL A CA 1
ATOM 780 C C . VAL A 1 98 ? 7.828 -2.886 -1.601 1.00 86.12 98 VAL A C 1
ATOM 782 O O . VAL A 1 98 ? 6.806 -2.829 -0.912 1.00 86.12 98 VAL A O 1
ATOM 785 N N . PHE A 1 99 ? 8.621 -3.955 -1.610 1.00 84.94 99 PHE A N 1
ATOM 786 C CA . PHE A 1 99 ? 8.315 -5.170 -0.867 1.00 84.94 99 PHE A CA 1
ATOM 787 C C . PHE A 1 99 ? 8.278 -4.910 0.645 1.00 84.94 99 PHE A C 1
ATOM 789 O O . PHE A 1 99 ? 7.295 -5.243 1.308 1.00 84.94 99 PHE A O 1
ATOM 796 N N . MET A 1 100 ? 9.291 -4.232 1.192 1.00 87.75 100 MET A N 1
ATOM 797 C CA . MET A 1 100 ? 9.341 -3.876 2.617 1.00 87.75 100 MET A CA 1
ATOM 798 C C . MET A 1 100 ? 8.146 -3.010 3.040 1.00 87.75 100 MET A C 1
ATOM 800 O O . MET A 1 100 ? 7.552 -3.233 4.099 1.00 87.75 100 MET A O 1
ATOM 804 N N . LEU A 1 101 ? 7.745 -2.058 2.195 1.00 89.06 101 LEU A N 1
ATOM 805 C CA . LEU A 1 101 ? 6.574 -1.216 2.424 1.00 89.06 101 LEU A CA 1
ATOM 806 C C . LEU A 1 101 ? 5.285 -2.044 2.442 1.00 89.06 101 LEU A C 1
ATOM 808 O O . LEU A 1 101 ? 4.528 -1.956 3.412 1.00 89.06 101 LEU A O 1
ATOM 812 N N . LEU A 1 102 ? 5.060 -2.902 1.446 1.00 86.75 102 LEU A N 1
ATOM 813 C CA . LEU A 1 102 ? 3.877 -3.766 1.392 1.00 86.75 102 LEU A CA 1
ATOM 814 C C . LEU A 1 102 ? 3.804 -4.722 2.592 1.00 86.75 102 LEU A C 1
ATOM 816 O O . LEU A 1 102 ? 2.734 -4.870 3.182 1.00 86.75 102 LEU A O 1
ATOM 820 N N . PHE A 1 103 ? 4.929 -5.298 3.022 1.00 85.75 103 PHE A N 1
ATOM 821 C CA . PHE A 1 103 ? 4.988 -6.155 4.215 1.00 85.75 103 PHE A CA 1
ATOM 822 C C . PHE A 1 103 ? 4.791 -5.388 5.529 1.00 85.75 103 PHE A C 1
ATOM 824 O O . PHE A 1 103 ? 4.328 -5.961 6.518 1.00 85.75 103 PHE A O 1
ATOM 831 N N . SER A 1 104 ? 5.059 -4.082 5.556 1.00 86.62 104 SER A N 1
ATOM 832 C CA . SER A 1 104 ? 4.798 -3.252 6.737 1.00 86.62 104 SER A CA 1
ATOM 833 C C . SER A 1 104 ? 3.300 -3.025 7.005 1.00 86.62 104 SER A C 1
ATOM 835 O O . SER A 1 104 ? 2.915 -2.758 8.147 1.00 86.62 104 SER A O 1
ATOM 837 N N . LEU A 1 105 ? 2.432 -3.154 5.989 1.00 85.44 105 LEU A N 1
ATOM 838 C CA . LEU A 1 105 ? 0.977 -3.000 6.131 1.00 85.44 105 LEU A CA 1
ATOM 839 C C . LEU A 1 105 ? 0.345 -4.023 7.085 1.00 85.44 105 LEU A C 1
ATOM 841 O O . LEU A 1 105 ? -0.293 -3.590 8.050 1.00 85.44 105 LEU A O 1
ATOM 845 N N . PRO A 1 106 ? 0.496 -5.349 6.884 1.00 82.94 106 PRO A N 1
ATOM 846 C CA . PRO A 1 106 ? -0.091 -6.336 7.786 1.00 82.94 106 PRO A CA 1
ATOM 847 C C . PRO A 1 106 ? 0.444 -6.196 9.214 1.00 82.94 106 PRO A C 1
ATOM 849 O O . PRO A 1 106 ? -0.333 -6.308 10.159 1.00 82.94 106 PRO A O 1
ATOM 852 N N . ILE A 1 107 ? 1.727 -5.856 9.381 1.00 85.12 107 ILE A N 1
ATOM 853 C CA . ILE A 1 107 ? 2.342 -5.620 10.697 1.00 85.12 107 ILE A CA 1
ATOM 854 C C . ILE A 1 107 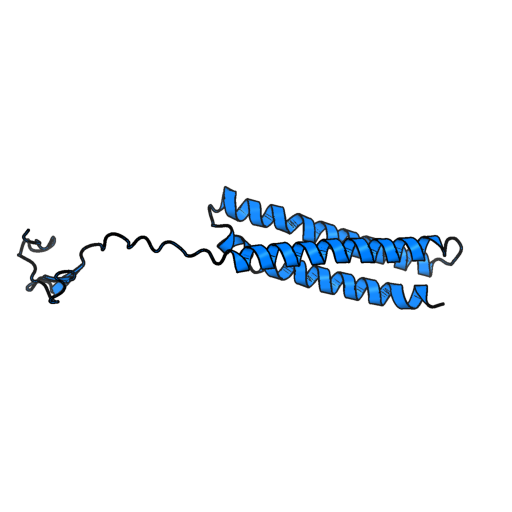? 1.710 -4.402 11.385 1.00 85.12 107 ILE A C 1
ATOM 856 O O . ILE A 1 107 ? 1.335 -4.470 12.556 1.00 85.12 107 ILE A O 1
ATOM 860 N N . SER A 1 108 ? 1.542 -3.292 10.663 1.00 84.50 108 SER A N 1
ATOM 861 C CA . SER A 1 108 ? 0.930 -2.067 11.193 1.00 84.50 108 SER A CA 1
ATOM 862 C C . SER A 1 108 ? -0.538 -2.276 11.576 1.00 84.50 108 SER A C 1
ATOM 864 O O . SER A 1 108 ? -0.990 -1.833 12.638 1.00 84.50 108 SER A O 1
ATOM 866 N N . ILE A 1 109 ? -1.279 -3.012 10.745 1.00 82.81 109 ILE A N 1
ATOM 867 C CA . ILE A 1 109 ? -2.665 -3.385 11.024 1.00 82.81 109 ILE A CA 1
ATOM 868 C C . ILE A 1 109 ? -2.731 -4.287 12.265 1.00 82.81 109 ILE A C 1
ATOM 870 O O . ILE A 1 109 ? -3.508 -4.004 13.179 1.00 82.81 109 ILE A O 1
ATOM 874 N N . TYR A 1 110 ? -1.885 -5.317 12.339 1.00 83.69 110 TYR A N 1
ATOM 875 C CA . TYR A 1 110 ? -1.794 -6.221 13.487 1.00 83.69 110 TYR A CA 1
ATOM 876 C C . TYR A 1 110 ? -1.485 -5.465 14.783 1.00 83.69 110 TYR A C 1
ATOM 878 O O . TYR A 1 110 ? -2.186 -5.628 15.781 1.00 83.69 110 TYR A O 1
ATOM 886 N N . TYR A 1 111 ? -0.495 -4.572 14.756 1.00 83.75 111 TYR A N 1
ATOM 887 C CA . TYR A 1 111 ? -0.132 -3.732 15.895 1.00 83.75 111 TYR A CA 1
ATOM 888 C C . TYR A 1 111 ? -1.325 -2.897 16.388 1.00 83.75 111 TYR A C 1
ATOM 890 O O . TYR A 1 111 ? -1.589 -2.807 17.591 1.00 83.75 111 TYR A O 1
ATOM 898 N N . GLN A 1 112 ? -2.099 -2.308 15.474 1.00 82.62 112 GLN A N 1
ATOM 899 C CA . GLN A 1 112 ? -3.269 -1.523 15.862 1.00 82.62 112 GLN A CA 1
ATOM 900 C C . GLN A 1 112 ? -4.407 -2.364 16.442 1.00 82.62 112 GLN A C 1
ATOM 902 O O . GLN A 1 112 ? -5.072 -1.898 17.371 1.00 82.62 112 GLN A O 1
ATOM 907 N N . MET A 1 113 ? -4.603 -3.586 15.946 1.00 79.88 113 MET A N 1
ATOM 908 C CA . MET A 1 113 ? -5.625 -4.493 16.468 1.00 79.88 113 MET A CA 1
ATOM 909 C C . MET A 1 113 ? -5.240 -5.102 17.815 1.00 79.88 113 MET A C 1
ATOM 911 O O . MET A 1 113 ? -6.028 -5.047 18.753 1.00 79.88 113 MET A O 1
ATOM 915 N N . VAL A 1 114 ? -4.042 -5.676 17.927 1.00 82.88 114 VAL A N 1
ATOM 916 C CA . VAL A 1 114 ? -3.652 -6.487 19.090 1.00 82.88 114 VAL A CA 1
ATOM 917 C C . VAL A 1 114 ? -3.131 -5.620 20.229 1.00 82.88 114 VAL A C 1
ATOM 919 O O . VAL A 1 114 ? -3.540 -5.794 21.374 1.00 82.88 114 VAL A O 1
ATOM 922 N N . ILE A 1 115 ? -2.266 -4.651 19.927 1.00 81.31 115 ILE A N 1
ATOM 923 C CA . ILE A 1 115 ? -1.598 -3.851 20.962 1.00 81.31 115 ILE A CA 1
ATOM 924 C C . ILE A 1 115 ? -2.456 -2.645 21.335 1.00 81.31 115 ILE A C 1
ATOM 926 O O . ILE A 1 115 ? -2.740 -2.421 22.509 1.00 81.31 115 ILE A O 1
ATOM 930 N N . LYS A 1 116 ? -2.932 -1.884 20.341 1.00 77.62 116 LYS A N 1
ATOM 931 C CA . LYS A 1 116 ? -3.771 -0.699 20.596 1.00 77.62 116 LYS A CA 1
ATOM 932 C C . LYS A 1 116 ? -5.264 -1.011 20.747 1.00 77.62 116 LYS A C 1
ATOM 934 O O . LYS A 1 116 ? -6.032 -0.077 20.977 1.00 77.62 116 LYS A O 1
ATOM 939 N N . LYS A 1 117 ? -5.675 -2.282 20.624 1.00 78.62 117 LYS A N 1
ATOM 940 C CA . LYS A 1 117 ? -7.072 -2.752 20.746 1.00 78.62 117 LYS A CA 1
ATOM 941 C C . LYS A 1 117 ? -8.065 -1.947 19.897 1.00 78.62 117 LYS A C 1
ATOM 943 O O . LYS A 1 117 ? -9.219 -1.760 20.279 1.00 78.62 117 LYS A O 1
ATOM 948 N N . ARG A 1 118 ? -7.616 -1.422 18.752 1.00 75.75 118 ARG A N 1
ATOM 949 C CA . ARG A 1 118 ? -8.456 -0.643 17.836 1.00 75.75 118 ARG A CA 1
ATOM 950 C C . ARG A 1 118 ? -9.118 -1.565 16.822 1.00 75.75 118 ARG A C 1
ATOM 952 O O . ARG A 1 118 ? -8.559 -2.581 16.426 1.00 75.75 118 ARG A O 1
ATOM 959 N N . SER A 1 119 ? -10.307 -1.187 16.362 1.00 74.25 119 SER A N 1
ATOM 960 C CA . SER A 1 119 ? -10.994 -1.936 15.311 1.00 74.25 119 SER A CA 1
ATOM 961 C C . SER A 1 119 ? -10.229 -1.872 13.983 1.00 74.25 119 SER A C 1
ATOM 963 O O . SER A 1 119 ? -9.526 -0.900 13.689 1.00 74.25 119 SER A O 1
ATOM 965 N N . VAL A 1 120 ? -10.427 -2.885 13.135 1.00 68.25 120 VAL A N 1
ATOM 966 C CA . VAL A 1 120 ? -9.848 -2.972 11.778 1.00 68.25 120 VAL A CA 1
ATOM 967 C C . VAL A 1 120 ? -10.137 -1.715 10.954 1.00 68.25 120 VAL A C 1
ATOM 969 O O . VAL A 1 120 ? -9.273 -1.195 10.252 1.00 68.25 120 VAL A O 1
ATOM 972 N N . ALA A 1 121 ? -11.353 -1.182 11.088 1.00 69.50 121 ALA A N 1
ATOM 973 C CA . ALA A 1 121 ? -11.784 0.023 10.392 1.00 69.50 121 ALA A CA 1
ATOM 974 C C . ALA A 1 121 ? -10.980 1.263 10.809 1.00 69.50 121 ALA A C 1
ATOM 976 O O . ALA A 1 121 ? -10.751 2.148 9.986 1.00 69.50 121 ALA A O 1
ATOM 977 N N . HIS A 1 122 ? -10.544 1.338 12.069 1.00 74.06 122 HIS A N 1
ATOM 978 C CA . HIS A 1 122 ? -9.677 2.419 12.532 1.00 74.06 122 HIS A CA 1
ATOM 979 C C . HIS A 1 122 ? -8.244 2.235 12.038 1.00 74.06 122 HIS A C 1
ATOM 981 O O . HIS A 1 122 ? -7.622 3.205 11.612 1.00 74.06 122 HIS A O 1
ATOM 987 N N . ALA A 1 123 ? -7.743 0.997 12.037 1.00 71.62 123 ALA A N 1
ATOM 988 C CA . ALA A 1 123 ? -6.402 0.684 11.552 1.00 71.62 123 ALA A CA 1
ATOM 989 C C . ALA A 1 123 ? -6.218 1.076 10.074 1.00 71.62 123 ALA A C 1
ATOM 991 O O . ALA A 1 123 ? -5.229 1.714 9.719 1.00 71.62 123 ALA A O 1
ATOM 992 N N . ILE A 1 124 ? -7.212 0.797 9.230 1.00 74.56 124 ILE A N 1
ATOM 993 C CA . ILE A 1 124 ? -7.172 1.083 7.784 1.00 74.56 124 ILE A CA 1
ATOM 994 C C . ILE A 1 124 ? -7.319 2.573 7.462 1.00 74.56 124 ILE A C 1
ATOM 996 O O . ILE A 1 124 ? -6.830 3.043 6.440 1.00 74.56 124 ILE A O 1
ATOM 1000 N N . LYS A 1 125 ? -7.954 3.347 8.344 1.00 73.38 125 LYS A N 1
ATOM 1001 C CA . LYS A 1 125 ? -8.052 4.806 8.194 1.00 73.38 125 LYS A CA 1
ATOM 1002 C C . LYS A 1 125 ? -6.781 5.542 8.602 1.00 73.38 125 LYS A C 1
ATOM 1004 O O . LYS A 1 125 ? -6.727 6.763 8.475 1.00 73.38 125 LYS A O 1
ATOM 1009 N N . THR A 1 126 ? -5.783 4.844 9.140 1.00 80.31 126 THR A N 1
ATOM 1010 C CA . THR A 1 126 ? -4.549 5.519 9.528 1.00 80.31 126 THR A CA 1
ATOM 1011 C C . THR A 1 126 ? -3.782 6.010 8.306 1.00 80.31 126 THR A C 1
ATOM 1013 O O . THR A 1 126 ? -3.775 5.339 7.273 1.00 80.31 126 THR A O 1
ATOM 1016 N N . PRO A 1 127 ? -3.107 7.168 8.417 1.00 80.44 127 PRO A N 1
ATOM 1017 C CA . PRO A 1 127 ? -2.372 7.748 7.298 1.00 80.44 127 PRO A CA 1
ATOM 1018 C C . PRO A 1 127 ? -1.324 6.783 6.735 1.00 80.44 127 PRO A C 1
ATOM 1020 O O . PRO A 1 127 ? -1.110 6.765 5.532 1.00 80.44 127 PRO A O 1
ATOM 1023 N N . TRP A 1 128 ? -0.742 5.914 7.569 1.00 83.25 128 TRP A N 1
ATOM 1024 C CA . TRP A 1 128 ? 0.184 4.868 7.130 1.00 83.25 128 TRP A CA 1
ATOM 1025 C C . TRP A 1 128 ? -0.464 3.850 6.181 1.00 83.25 128 TRP A C 1
ATOM 1027 O O . TRP A 1 128 ? 0.085 3.542 5.129 1.00 83.25 128 TRP A O 1
ATOM 1037 N N . ALA A 1 129 ? -1.658 3.358 6.522 1.00 81.00 129 ALA A N 1
ATOM 1038 C CA . ALA A 1 129 ? -2.366 2.347 5.738 1.00 81.00 129 ALA A CA 1
ATOM 1039 C C . ALA A 1 129 ? -2.796 2.856 4.350 1.00 81.00 129 ALA A C 1
ATOM 1041 O O . ALA A 1 129 ? -2.921 2.066 3.415 1.00 81.00 129 ALA A O 1
ATOM 1042 N N . ILE A 1 130 ? -3.005 4.168 4.217 1.00 83.50 130 ILE A N 1
ATOM 1043 C CA . ILE A 1 130 ? -3.327 4.842 2.951 1.00 83.50 130 ILE A CA 1
ATOM 1044 C C . ILE A 1 130 ? -2.046 5.242 2.207 1.00 83.50 130 ILE A C 1
ATOM 1046 O O . ILE A 1 130 ? -1.962 5.094 0.990 1.00 83.50 130 ILE A O 1
ATOM 1050 N N . GLY A 1 131 ? -1.044 5.729 2.940 1.00 85.12 131 GLY A N 1
ATOM 1051 C CA . GLY A 1 131 ? 0.209 6.233 2.392 1.00 85.12 131 GLY A CA 1
ATOM 1052 C C . GLY A 1 131 ? 1.063 5.145 1.758 1.00 85.12 131 GLY A C 1
ATOM 1053 O O . GLY A 1 131 ? 1.591 5.370 0.679 1.00 85.12 131 GLY A O 1
ATOM 1054 N N . VAL A 1 132 ? 1.150 3.958 2.367 1.00 88.00 132 VAL A N 1
ATOM 1055 C CA . VAL A 1 132 ? 1.995 2.869 1.852 1.00 88.00 132 VAL A CA 1
ATOM 1056 C C . VAL A 1 132 ? 1.605 2.423 0.432 1.00 88.00 132 VAL A C 1
ATOM 1058 O O . VAL A 1 132 ? 2.475 2.385 -0.431 1.00 88.00 132 VAL A O 1
ATOM 1061 N N . PRO A 1 133 ? 0.334 2.115 0.120 1.00 84.81 133 PRO A N 1
ATOM 1062 C CA . PRO A 1 133 ? -0.043 1.792 -1.255 1.00 84.81 133 PRO A CA 1
ATOM 1063 C C . PRO A 1 133 ? 0.254 2.921 -2.253 1.00 84.81 133 PRO A C 1
ATOM 1065 O O . PRO A 1 133 ? 0.678 2.658 -3.373 1.00 84.81 133 PRO A O 1
ATOM 1068 N N . LEU A 1 134 ? 0.055 4.181 -1.850 1.00 86.62 134 LEU A N 1
ATOM 1069 C CA . LEU A 1 134 ? 0.351 5.353 -2.680 1.00 86.62 134 LEU A CA 1
ATOM 1070 C C . LEU A 1 134 ? 1.851 5.490 -2.954 1.00 86.62 134 LE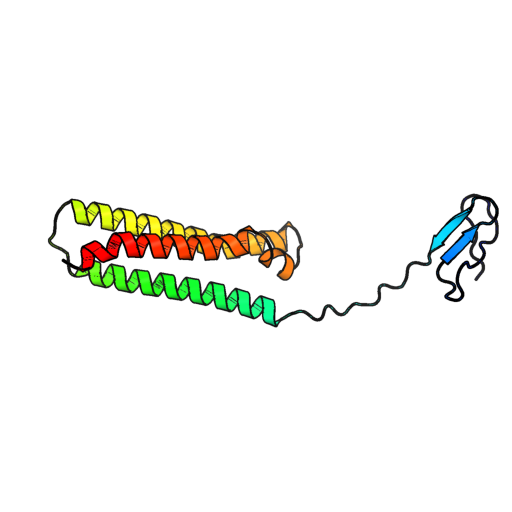U A C 1
ATOM 1072 O O . LEU A 1 134 ? 2.242 5.714 -4.098 1.00 86.62 134 LEU A O 1
ATOM 1076 N N . THR A 1 135 ? 2.695 5.329 -1.933 1.00 87.75 135 THR A N 1
ATOM 1077 C CA . THR A 1 135 ? 4.151 5.383 -2.105 1.00 87.75 135 THR A CA 1
ATOM 1078 C C . THR A 1 135 ? 4.648 4.233 -2.965 1.00 87.75 135 THR A C 1
ATOM 1080 O O . THR A 1 135 ? 5.508 4.464 -3.807 1.00 87.75 135 THR A O 1
ATOM 1083 N N . VAL A 1 136 ? 4.073 3.035 -2.826 1.00 87.56 136 VAL A N 1
ATOM 1084 C CA . VAL A 1 136 ? 4.369 1.889 -3.700 1.00 87.56 136 VAL A CA 1
ATOM 1085 C C . VAL A 1 136 ? 4.046 2.212 -5.158 1.00 87.56 136 VAL A C 1
ATOM 1087 O O . VAL A 1 136 ? 4.900 2.012 -6.012 1.00 87.56 136 VAL A O 1
ATOM 1090 N N . ILE A 1 137 ? 2.874 2.786 -5.449 1.00 85.62 137 ILE A N 1
ATOM 1091 C CA . ILE A 1 137 ? 2.515 3.197 -6.819 1.00 85.62 137 ILE A CA 1
ATOM 1092 C C . ILE A 1 137 ? 3.526 4.209 -7.375 1.00 85.62 137 ILE A C 1
ATOM 1094 O O . ILE A 1 137 ? 3.963 4.079 -8.517 1.00 85.62 137 ILE A O 1
ATOM 1098 N N . ILE A 1 138 ? 3.921 5.206 -6.578 1.00 88.81 138 ILE A N 1
ATOM 1099 C CA . ILE A 1 138 ? 4.905 6.217 -6.995 1.00 88.81 138 ILE A CA 1
ATOM 1100 C C . ILE A 1 138 ? 6.276 5.573 -7.252 1.00 88.81 138 ILE A C 1
ATOM 1102 O O . ILE A 1 138 ? 6.909 5.876 -8.261 1.00 88.81 138 ILE A O 1
ATOM 1106 N N . LEU A 1 139 ? 6.726 4.679 -6.368 1.00 86.62 139 LEU A N 1
ATOM 1107 C CA . LEU A 1 139 ? 7.992 3.954 -6.506 1.00 86.62 139 LEU A CA 1
ATOM 1108 C C . LEU A 1 139 ? 8.004 3.076 -7.759 1.00 86.62 139 LEU A C 1
ATOM 1110 O O . LEU A 1 139 ? 8.978 3.112 -8.502 1.00 86.62 139 LEU A O 1
ATOM 1114 N N . GLU A 1 140 ? 6.922 2.349 -8.035 1.00 82.50 140 GLU A N 1
ATOM 1115 C CA . GLU A 1 140 ? 6.781 1.542 -9.251 1.00 82.50 140 GLU A CA 1
ATOM 1116 C C . GLU A 1 140 ? 6.787 2.408 -10.516 1.00 82.50 140 GLU A C 1
ATOM 1118 O O . GLU A 1 140 ? 7.470 2.079 -11.484 1.00 82.50 140 GLU A O 1
ATOM 1123 N N . LEU A 1 141 ? 6.098 3.555 -10.510 1.00 84.00 141 LEU A N 1
ATOM 1124 C CA . LEU A 1 141 ? 6.124 4.501 -11.631 1.00 84.00 141 LEU A CA 1
ATOM 1125 C C . LEU A 1 141 ? 7.529 5.056 -11.883 1.00 84.00 141 LEU A C 1
ATOM 1127 O O . LEU A 1 141 ? 7.969 5.103 -13.031 1.00 84.00 141 LEU A O 1
ATOM 1131 N N . LEU A 1 142 ? 8.244 5.447 -10.825 1.00 83.00 142 LEU A N 1
ATOM 1132 C CA . LEU A 1 142 ? 9.639 5.879 -10.927 1.00 83.00 142 LEU A CA 1
ATOM 1133 C C . LEU A 1 142 ? 10.526 4.754 -11.464 1.00 83.00 142 LEU A C 1
ATOM 1135 O O . LEU A 1 142 ? 11.369 4.999 -12.323 1.00 83.00 142 LEU A O 1
ATOM 1139 N N . ASN A 1 143 ? 10.308 3.523 -11.003 1.00 80.06 143 ASN A N 1
ATOM 1140 C CA . ASN A 1 143 ? 11.059 2.360 -11.455 1.00 80.06 143 ASN A CA 1
ATOM 1141 C C . ASN A 1 143 ? 10.840 2.096 -12.952 1.00 80.06 143 ASN A C 1
ATOM 1143 O O . ASN A 1 143 ? 11.792 1.930 -13.712 1.00 80.06 143 ASN A O 1
ATOM 1147 N N . VAL A 1 144 ? 9.585 2.144 -13.406 1.00 75.50 144 VAL A N 1
ATOM 1148 C CA . VAL A 1 144 ? 9.240 2.038 -14.829 1.00 75.50 144 VAL A CA 1
ATOM 1149 C C . VAL A 1 144 ? 9.884 3.169 -15.630 1.00 75.50 144 VAL A C 1
ATOM 1151 O O . VAL A 1 144 ? 10.478 2.895 -16.666 1.00 75.50 144 VAL A O 1
ATOM 1154 N N . LEU A 1 145 ? 9.837 4.418 -15.159 1.00 77.62 145 LEU A N 1
ATOM 1155 C CA . LEU A 1 145 ? 10.469 5.556 -15.841 1.00 77.62 145 LEU A CA 1
ATOM 1156 C C . LEU A 1 145 ? 11.993 5.422 -15.964 1.00 77.62 145 LEU A C 1
ATOM 1158 O O . LEU A 1 145 ? 12.557 5.880 -16.954 1.00 77.62 145 LEU A O 1
ATOM 1162 N N . LEU A 1 146 ? 12.653 4.798 -14.987 1.00 72.44 146 LEU A N 1
ATOM 1163 C CA . LEU A 1 146 ? 14.097 4.560 -15.012 1.00 72.44 146 LEU A CA 1
ATOM 1164 C C . LEU A 1 146 ? 14.487 3.419 -15.962 1.00 72.44 146 LEU A C 1
ATOM 1166 O O . LEU A 1 146 ? 15.516 3.509 -16.626 1.00 72.44 146 LEU A O 1
ATOM 1170 N N . ILE A 1 147 ? 13.676 2.360 -16.042 1.00 66.88 147 ILE A N 1
ATOM 1171 C CA . ILE A 1 147 ? 13.994 1.148 -16.816 1.00 66.88 147 ILE A CA 1
ATOM 1172 C C . ILE A 1 147 ? 13.491 1.226 -18.268 1.00 66.88 147 ILE A C 1
ATOM 1174 O O . ILE A 1 147 ? 14.148 0.727 -19.181 1.00 66.88 147 ILE A O 1
ATOM 1178 N N . PHE A 1 148 ? 12.341 1.857 -18.520 1.00 65.56 148 PHE A N 1
ATOM 1179 C CA . PHE A 1 148 ? 11.753 1.981 -19.859 1.00 65.56 148 PHE A CA 1
ATOM 1180 C C . PHE A 1 148 ? 12.683 2.588 -20.930 1.00 65.56 148 PHE A C 1
ATOM 1182 O O . PHE A 1 148 ? 12.681 2.064 -22.044 1.00 65.56 148 PHE A O 1
ATOM 1189 N N . PRO A 1 149 ? 13.504 3.628 -20.659 1.00 59.75 149 PRO A N 1
ATOM 1190 C CA . PRO A 1 149 ? 14.449 4.144 -21.653 1.00 59.75 149 PRO A CA 1
ATOM 1191 C C . PRO A 1 149 ? 15.586 3.168 -21.999 1.00 59.75 149 PRO A C 1
ATOM 1193 O O . PRO A 1 149 ? 16.261 3.382 -22.997 1.00 59.75 149 PRO A O 1
ATOM 1196 N N . ILE A 1 150 ? 15.787 2.105 -21.214 1.00 57.97 150 ILE A N 1
ATOM 1197 C CA . ILE A 1 150 ? 16.844 1.101 -21.426 1.00 57.97 150 ILE A CA 1
ATOM 1198 C C . ILE A 1 150 ? 16.311 -0.082 -22.233 1.00 57.97 150 ILE A C 1
ATOM 1200 O O . ILE A 1 150 ? 16.999 -0.590 -23.100 1.00 57.97 150 ILE A O 1
ATOM 1204 N N . ILE A 1 151 ? 15.056 -0.487 -22.006 1.00 55.44 151 ILE A N 1
ATOM 1205 C CA . ILE A 1 151 ? 14.416 -1.586 -22.756 1.00 55.44 151 ILE A CA 1
ATOM 1206 C C . ILE A 1 151 ? 14.116 -1.181 -24.221 1.00 55.44 151 ILE A C 1
ATOM 1208 O O . ILE A 1 151 ? 13.816 -2.035 -25.051 1.00 55.44 151 ILE A O 1
ATOM 1212 N N . LYS A 1 152 ? 14.181 0.117 -24.556 1.00 47.28 152 LYS A N 1
ATOM 1213 C CA . LYS A 1 152 ? 13.877 0.666 -25.890 1.00 47.28 152 LYS A CA 1
ATOM 1214 C C . LYS A 1 152 ? 15.092 1.019 -26.769 1.00 47.28 152 LYS A C 1
ATOM 1216 O O . LYS A 1 152 ? 14.896 1.741 -27.749 1.00 47.28 152 LYS A O 1
ATOM 1221 N N . LEU A 1 153 ? 16.291 0.513 -26.475 1.00 41.84 153 LEU A N 1
ATOM 1222 C CA . LEU A 1 153 ? 17.430 0.567 -27.403 1.00 41.84 153 LEU A CA 1
ATOM 1223 C C . LEU A 1 153 ? 17.769 -0.820 -27.954 1.00 41.84 153 LEU A C 1
ATOM 1225 O O . LEU A 1 153 ? 17.943 -1.744 -27.132 1.00 41.84 153 LEU A O 1
#

Secondary structure (DSSP, 8-state):
---B-TTT-PBPEESSTTS-EEE-TTT--EEE-------------HHHHHHHHHHHHHHHHHHHHHHHHHHHHHHT-TT--HHHHHHHHHHHHHHHHHHHHHHHHHHHHHHHHHTS---HHHHHTSHHHHHHHHHHHHHHHHHHHHHHHHHT-

Organism: NCBI:txid1618333

Radius of gyration: 29.69 Å; chains: 1; bounding box: 70×37×77 Å

pLDDT: mean 73.41, std 13.14, range [39.09, 89.06]

Foldseek 3Di:
DFDADPPPRDTWDQPDPVSQWTADPPPRDIDGDPDPPPPPPPPPCPVVVVVLVVLLVVLVVVLVVLVVVLVVLLVVPPDDDPVSVVLVVVLVVLSVVLVVLSVVLVVQLCCCCPVVVDDSVVSCPDPSNVVSSVVSVVSSVVNCVSRVVVSPD